Protein AF-A0A354Q779-F1 (afdb_monomer_lite)

Secondary structure (DSSP, 8-state):
-HHHHTTEEEEEEEEEEEEEEEE--HHHHHHHSS--TT-SS--HHHHHTTTS-HHHHHHHHHHIIIIITT-EEEEEEEEEEEEEEE-

pLDDT: mean 85.18, std 9.71, range [54.06, 93.94]

Foldseek 3Di:
DVCVVVQKDFPDKDKDKDWDFDFDALVNLVQQADADPPDPDGGNNRVCVVPDDPVVSVVVSVCCNVPRHRDTDGDMDMDMDTDIDGD

Sequence (87 aa):
DELKGANWNIIRWQVKEYCIPTMIRTEQIEQWFPSHQNSPHSSYGQRLSAYFSPEQLNNLRETFRNEVAGTVVEWHSVSLFMQLNQK

Structure (mmCIF, N/CA/C/O backbone):
data_AF-A0A354Q779-F1
#
_entry.id   AF-A0A354Q779-F1
#
loop_
_atom_site.group_PDB
_atom_site.id
_atom_site.type_symbol
_atom_site.label_atom_id
_atom_site.label_alt_id
_atom_site.label_comp_id
_atom_site.label_asym_id
_atom_site.label_entity_id
_atom_site.label_seq_id
_atom_site.pdbx_PDB_ins_code
_atom_site.Cartn_x
_atom_site.Cartn_y
_atom_site.Cartn_z
_atom_site.occupancy
_atom_site.B_iso_or_equiv
_atom_site.auth_seq_id
_atom_site.auth_comp_id
_atom_site.auth_asym_id
_atom_site.auth_atom_id
_atom_site.pdbx_PDB_model_num
ATOM 1 N N . ASP A 1 1 ? 14.153 15.031 -18.713 1.00 54.06 1 ASP A N 1
ATOM 2 C CA . ASP A 1 1 ? 15.381 15.576 -19.336 1.00 54.06 1 ASP A CA 1
ATOM 3 C C . ASP A 1 1 ? 16.696 15.091 -18.731 1.00 54.06 1 ASP A C 1
ATOM 5 O O . ASP A 1 1 ? 17.688 15.057 -19.448 1.00 54.06 1 ASP A O 1
ATOM 9 N N . GLU A 1 2 ? 16.719 14.610 -17.484 1.00 64.75 2 GLU A N 1
ATOM 10 C CA . GLU A 1 2 ? 17.956 14.155 -16.818 1.00 64.75 2 GLU A CA 1
ATOM 11 C C . GLU A 1 2 ? 18.681 12.997 -17.532 1.00 64.75 2 GLU A C 1
ATOM 13 O O . GLU A 1 2 ? 19.885 13.073 -17.753 1.00 64.75 2 GLU A O 1
ATOM 18 N N . LEU A 1 3 ? 17.963 11.961 -17.991 1.00 62.50 3 LEU A N 1
ATOM 19 C CA . LEU A 1 3 ? 18.574 10.827 -18.712 1.00 62.50 3 LEU A CA 1
ATOM 20 C C . LEU A 1 3 ? 19.232 11.245 -20.038 1.00 62.50 3 LEU A C 1
ATOM 22 O O . LEU A 1 3 ? 20.300 10.746 -20.387 1.00 62.50 3 LEU A O 1
ATOM 26 N N . LYS A 1 4 ? 18.617 12.193 -20.759 1.00 58.88 4 LYS A N 1
ATOM 27 C CA . LYS A 1 4 ? 19.173 12.745 -22.004 1.00 58.88 4 LYS A CA 1
ATOM 28 C C . LYS A 1 4 ? 20.397 13.622 -21.729 1.00 58.88 4 LYS A C 1
ATOM 30 O O . LYS A 1 4 ? 21.333 13.594 -22.521 1.00 58.88 4 LYS A O 1
ATOM 35 N N . GLY A 1 5 ? 20.397 14.357 -20.615 1.00 63.03 5 GLY A N 1
ATOM 36 C CA . GLY A 1 5 ? 21.553 15.128 -20.147 1.00 63.03 5 GLY A CA 1
ATOM 37 C C . GLY A 1 5 ? 22.737 14.257 -19.711 1.00 63.03 5 GLY A C 1
ATOM 38 O O . GLY A 1 5 ? 23.877 14.697 -19.800 1.00 63.03 5 GLY A O 1
ATOM 39 N N . ALA A 1 6 ? 22.489 13.007 -19.312 1.00 74.75 6 ALA A N 1
ATOM 40 C CA . ALA A 1 6 ? 23.503 12.053 -18.857 1.00 74.75 6 ALA A CA 1
ATOM 41 C C . ALA A 1 6 ? 24.020 11.094 -19.957 1.00 74.75 6 ALA A C 1
ATOM 43 O O . ALA A 1 6 ? 24.556 10.035 -19.641 1.00 74.75 6 ALA A O 1
ATOM 44 N N . ASN A 1 7 ? 23.859 11.440 -21.243 1.00 78.75 7 ASN A N 1
ATOM 45 C CA . ASN A 1 7 ? 24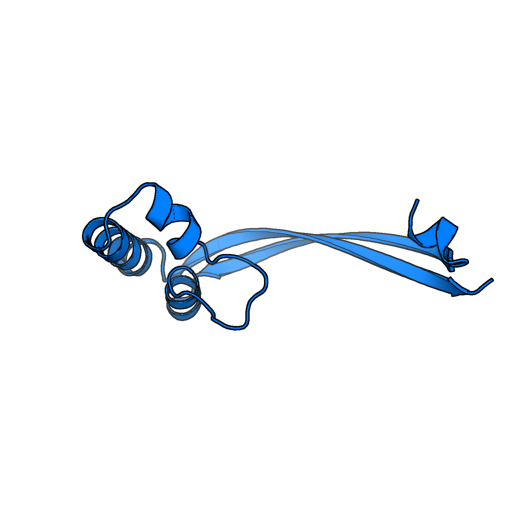.275 10.626 -22.401 1.00 78.75 7 ASN A CA 1
ATOM 46 C C . ASN A 1 7 ? 23.631 9.230 -22.512 1.00 78.75 7 ASN A C 1
ATOM 48 O O . ASN A 1 7 ? 24.118 8.378 -23.256 1.00 78.75 7 ASN A O 1
ATOM 52 N N . TRP A 1 8 ? 22.496 8.996 -21.851 1.00 80.50 8 TRP A N 1
ATOM 53 C CA . TRP A 1 8 ? 21.737 7.763 -22.035 1.00 80.50 8 TRP A CA 1
ATOM 54 C C . TRP A 1 8 ? 20.743 7.905 -23.189 1.00 80.50 8 TRP A C 1
ATOM 56 O O . TRP A 1 8 ? 19.984 8.876 -23.269 1.00 80.50 8 TRP A O 1
ATOM 66 N N . ASN A 1 9 ? 20.715 6.922 -24.087 1.00 82.75 9 ASN A N 1
ATOM 67 C CA . ASN A 1 9 ? 19.646 6.771 -25.063 1.00 82.75 9 ASN A CA 1
ATOM 68 C C . ASN A 1 9 ? 18.600 5.784 -24.538 1.00 82.75 9 ASN A C 1
ATOM 70 O O . ASN A 1 9 ? 18.940 4.700 -24.062 1.00 82.75 9 ASN A O 1
ATOM 74 N N . ILE A 1 10 ? 17.322 6.136 -24.660 1.00 85.19 10 ILE A N 1
ATOM 75 C CA . ILE A 1 10 ? 16.221 5.232 -24.32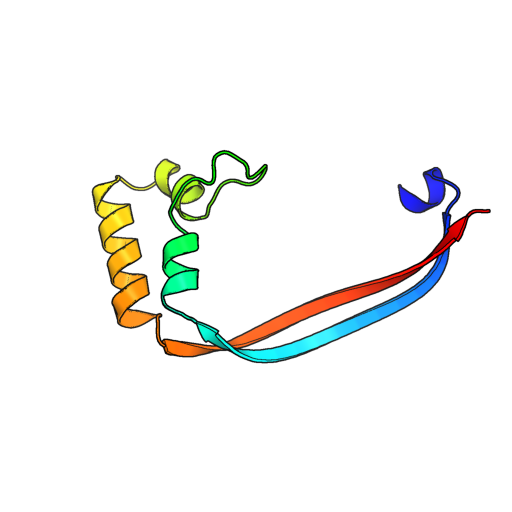3 1.00 85.19 10 ILE A CA 1
ATOM 76 C C . ILE A 1 10 ? 15.973 4.354 -25.549 1.00 85.19 10 ILE A C 1
ATOM 78 O O . ILE A 1 10 ? 15.437 4.826 -26.547 1.00 85.19 10 ILE A O 1
ATOM 82 N N . ILE A 1 11 ? 16.367 3.083 -25.476 1.00 88.19 11 ILE A N 1
ATOM 83 C CA . ILE A 1 11 ? 16.157 2.111 -26.559 1.00 88.19 11 ILE A CA 1
ATOM 84 C C . ILE A 1 11 ? 14.674 1.755 -26.654 1.00 88.19 11 ILE A C 1
ATOM 86 O O . ILE A 1 11 ? 14.096 1.721 -27.736 1.00 88.19 11 ILE A O 1
ATOM 90 N N . ARG A 1 12 ? 14.057 1.474 -25.505 1.00 88.19 12 ARG A N 1
ATOM 91 C CA . ARG A 1 12 ? 12.623 1.214 -25.379 1.00 88.19 12 ARG A CA 1
ATOM 92 C C . ARG A 1 12 ? 12.175 1.476 -23.955 1.00 88.19 12 ARG A C 1
ATOM 94 O O . ARG A 1 12 ? 12.968 1.395 -23.016 1.00 88.19 12 ARG A O 1
ATOM 101 N N . TRP A 1 13 ? 10.890 1.726 -23.797 1.00 90.50 13 TRP A N 1
ATOM 102 C CA . TRP A 1 13 ? 10.245 1.749 -22.499 1.00 90.50 13 TRP A CA 1
ATOM 103 C C . TRP A 1 13 ? 8.904 1.033 -22.590 1.00 90.50 13 TRP A C 1
ATOM 105 O O . TRP A 1 13 ? 8.314 0.924 -23.666 1.00 90.50 13 TRP A O 1
ATOM 115 N N . GLN A 1 14 ? 8.451 0.520 -21.458 1.00 93.94 14 GLN A N 1
ATOM 116 C CA . GLN A 1 14 ? 7.167 -0.138 -21.323 1.00 93.94 14 GLN A CA 1
ATOM 117 C C . GLN A 1 14 ? 6.575 0.228 -19.969 1.00 93.94 14 GLN A C 1
ATOM 119 O O . GLN A 1 14 ? 7.229 0.075 -18.938 1.00 93.94 14 GLN A O 1
ATOM 124 N N . VAL A 1 15 ? 5.327 0.682 -19.978 1.00 93.06 15 VAL A N 1
ATOM 125 C CA . VAL A 1 15 ? 4.525 0.795 -18.761 1.00 93.06 15 VAL A CA 1
ATOM 126 C C . VAL A 1 15 ? 3.739 -0.493 -18.593 1.00 93.06 15 VAL A C 1
ATOM 128 O O . VAL A 1 15 ? 3.176 -1.019 -19.556 1.00 93.06 15 VAL A O 1
ATOM 131 N N . LYS A 1 16 ? 3.730 -1.016 -17.372 1.00 93.44 16 LYS A N 1
ATOM 132 C CA . LYS A 1 16 ? 2.903 -2.154 -17.002 1.00 93.44 16 LYS A CA 1
ATOM 133 C C . LYS A 1 16 ? 2.121 -1.827 -15.746 1.00 93.44 16 LYS A C 1
ATOM 135 O O . LYS A 1 16 ? 2.689 -1.393 -14.744 1.00 93.44 16 LYS A O 1
ATOM 140 N N . GLU A 1 17 ? 0.825 -2.058 -15.832 1.00 93.12 17 GLU A N 1
ATOM 141 C CA . GLU A 1 17 ? -0.105 -1.913 -14.726 1.00 93.12 17 GLU A CA 1
ATOM 142 C C . GLU A 1 17 ? -0.341 -3.279 -14.088 1.00 93.12 17 GLU A C 1
ATOM 144 O O . GLU A 1 17 ? -0.387 -4.311 -14.767 1.00 93.12 17 GLU A O 1
ATOM 149 N N . TYR A 1 18 ? -0.466 -3.281 -12.770 1.00 90.00 18 TYR A N 1
ATOM 150 C CA . TYR A 1 18 ? -0.744 -4.458 -11.971 1.00 90.00 18 TYR A CA 1
ATOM 151 C C . TYR A 1 18 ? -1.959 -4.159 -11.108 1.00 90.00 18 TYR A C 1
ATOM 153 O O . TYR A 1 18 ? -1.992 -3.141 -10.422 1.00 90.00 18 TYR A O 1
ATOM 161 N N . CYS A 1 19 ? -2.931 -5.064 -11.135 1.00 90.62 19 CYS A N 1
ATOM 162 C CA . CYS A 1 19 ? -4.008 -5.125 -10.160 1.00 90.62 19 CYS A CA 1
ATOM 163 C C . CYS A 1 19 ? -3.884 -6.473 -9.458 1.00 90.62 19 CYS A C 1
ATOM 165 O O . CYS A 1 19 ? -4.081 -7.520 -10.081 1.00 90.62 19 CYS A O 1
ATOM 167 N N . ILE A 1 20 ? -3.444 -6.455 -8.202 1.00 91.06 20 ILE A N 1
ATOM 168 C CA . ILE A 1 20 ? -3.186 -7.672 -7.433 1.00 91.06 20 ILE A CA 1
ATOM 169 C C . ILE A 1 20 ? -3.955 -7.565 -6.118 1.00 91.06 20 ILE A C 1
ATOM 171 O O . ILE A 1 20 ? -3.617 -6.712 -5.294 1.00 91.06 20 ILE A O 1
ATOM 175 N N . PRO A 1 21 ? -4.953 -8.433 -5.879 1.00 92.44 21 PRO A N 1
ATOM 176 C CA . PRO A 1 21 ? -5.582 -8.542 -4.571 1.00 92.44 21 PRO A CA 1
ATOM 177 C C . PRO A 1 21 ? -4.512 -8.821 -3.515 1.00 92.44 21 PRO A C 1
ATOM 179 O O . PRO A 1 21 ? -3.841 -9.855 -3.546 1.00 92.44 21 PRO A O 1
ATOM 182 N N . THR A 1 22 ? -4.312 -7.867 -2.613 1.00 90.06 22 THR A N 1
ATOM 183 C CA . THR A 1 22 ? -3.235 -7.904 -1.625 1.00 90.06 22 THR A CA 1
ATOM 184 C C . THR A 1 22 ? -3.837 -7.773 -0.241 1.00 90.06 22 THR A C 1
ATOM 186 O O . THR A 1 22 ? -4.563 -6.829 0.052 1.00 90.06 22 THR A O 1
ATOM 189 N N . MET A 1 23 ? -3.534 -8.739 0.620 1.00 93.50 23 MET A N 1
ATOM 190 C CA . MET A 1 23 ? -3.906 -8.678 2.027 1.00 93.50 23 MET A CA 1
ATOM 191 C C . MET A 1 23 ? -2.972 -7.720 2.760 1.00 93.50 23 MET A C 1
ATOM 193 O O . MET A 1 23 ? -1.752 -7.910 2.729 1.00 93.50 23 MET A O 1
ATOM 197 N N . ILE A 1 24 ? -3.542 -6.733 3.448 1.00 90.75 24 ILE A N 1
ATOM 198 C CA . ILE A 1 24 ? -2.784 -5.839 4.321 1.00 90.75 24 ILE A CA 1
ATOM 199 C C . ILE A 1 24 ? -2.393 -6.631 5.563 1.00 90.75 24 ILE A C 1
ATOM 201 O O . ILE A 1 24 ? -3.244 -7.029 6.361 1.00 90.75 24 ILE A O 1
ATOM 205 N N . ARG A 1 25 ? -1.097 -6.893 5.719 1.00 91.12 25 ARG A N 1
ATOM 206 C CA . ARG A 1 25 ? -0.600 -7.634 6.877 1.00 91.12 25 ARG A CA 1
ATOM 207 C C . ARG A 1 25 ? -0.392 -6.707 8.062 1.00 91.12 25 ARG A C 1
ATOM 20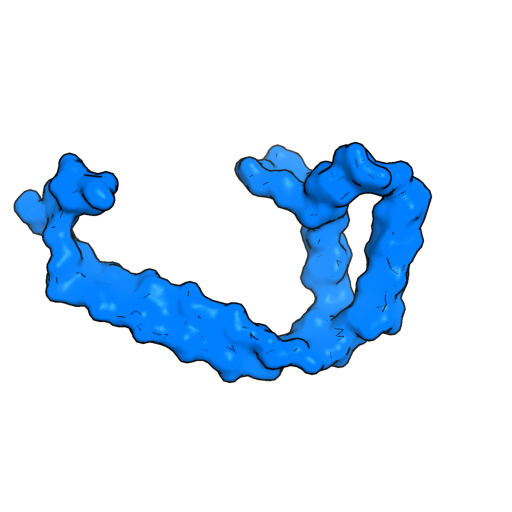9 O O . ARG A 1 25 ? 0.012 -5.556 7.893 1.00 91.12 25 ARG A O 1
ATOM 216 N N . THR A 1 26 ? -0.578 -7.238 9.263 1.00 90.94 26 THR A N 1
ATOM 217 C CA . THR A 1 26 ? -0.319 -6.507 10.505 1.00 90.94 26 THR A CA 1
ATOM 218 C C . THR A 1 26 ? 1.093 -5.928 10.527 1.00 90.94 26 THR A C 1
ATOM 220 O O . THR A 1 26 ? 1.266 -4.764 10.869 1.00 90.94 26 THR A O 1
ATOM 223 N N . GLU A 1 27 ? 2.102 -6.676 10.071 1.00 89.25 27 GLU A N 1
ATOM 224 C CA . GLU A 1 27 ? 3.492 -6.206 10.058 1.00 89.25 27 GLU A CA 1
ATOM 225 C C . GLU A 1 27 ? 3.693 -4.974 9.165 1.00 89.25 27 GLU A C 1
ATOM 227 O O . GLU A 1 27 ? 4.556 -4.149 9.453 1.00 89.25 27 GLU A O 1
ATOM 232 N N . GLN A 1 28 ? 2.898 -4.822 8.100 1.00 87.62 28 GLN A N 1
ATOM 233 C CA . GLN A 1 28 ? 2.964 -3.642 7.234 1.00 87.62 28 GLN A CA 1
ATOM 234 C C . GLN A 1 28 ? 2.400 -2.412 7.944 1.00 87.62 28 GLN A C 1
ATOM 236 O O . GLN A 1 28 ? 3.003 -1.345 7.878 1.00 87.62 28 GLN A O 1
ATOM 241 N N . ILE A 1 29 ? 1.289 -2.569 8.668 1.00 88.12 29 ILE A N 1
ATOM 242 C CA . ILE A 1 29 ? 0.694 -1.494 9.473 1.00 88.12 29 ILE A CA 1
ATOM 243 C C . ILE A 1 29 ? 1.681 -1.034 10.545 1.00 88.12 29 ILE A C 1
ATOM 245 O O . ILE A 1 29 ? 1.897 0.163 10.725 1.00 88.12 29 ILE A O 1
ATOM 249 N N . GLU A 1 30 ? 2.346 -1.982 11.204 1.00 87.62 30 GLU A N 1
ATOM 250 C CA . GLU A 1 30 ? 3.352 -1.695 12.226 1.00 87.62 30 GLU A CA 1
ATOM 251 C C . GLU A 1 30 ? 4.565 -0.927 11.679 1.00 87.62 30 GLU A C 1
ATOM 253 O O . GLU A 1 30 ? 5.198 -0.174 12.416 1.00 87.62 30 GLU A O 1
ATOM 258 N N . GLN A 1 31 ? 4.866 -1.051 10.383 1.00 86.81 31 GLN A N 1
ATOM 259 C CA . GLN A 1 31 ? 5.931 -0.293 9.717 1.00 86.81 31 GLN A CA 1
ATOM 260 C C . GLN A 1 31 ? 5.522 1.136 9.330 1.00 86.81 31 GLN A C 1
ATOM 262 O O . GLN A 1 31 ? 6.391 1.970 9.084 1.00 86.81 31 GLN A O 1
ATOM 267 N N . TRP A 1 32 ? 4.229 1.470 9.285 1.00 88.00 32 TRP A N 1
ATOM 268 C CA . TRP A 1 32 ? 3.783 2.802 8.852 1.00 88.00 32 TRP A CA 1
ATOM 269 C C . TRP A 1 32 ? 4.075 3.902 9.877 1.00 88.00 32 TRP A C 1
ATOM 271 O O . TRP A 1 32 ? 4.287 5.057 9.504 1.00 88.00 32 TRP A O 1
ATOM 281 N N . PHE A 1 33 ? 4.097 3.564 11.164 1.00 84.12 33 PHE A N 1
ATOM 282 C CA . PHE A 1 33 ? 4.186 4.526 12.261 1.00 84.12 33 PHE A CA 1
ATOM 283 C C . PHE A 1 33 ? 5.607 4.877 12.732 1.00 84.12 33 PHE A C 1
ATOM 285 O O . PHE A 1 33 ? 5.884 6.068 12.904 1.00 84.12 33 PHE A O 1
ATOM 292 N N . PRO A 1 34 ? 6.522 3.917 12.966 1.00 81.88 34 PRO A N 1
ATOM 293 C CA . PRO A 1 34 ? 7.826 4.221 13.537 1.00 81.88 34 PRO A CA 1
ATOM 294 C C . PRO A 1 34 ? 8.691 5.056 12.591 1.00 81.88 34 PRO A C 1
ATOM 296 O O . PRO A 1 34 ? 8.623 4.952 11.369 1.00 81.88 34 PRO A O 1
ATOM 299 N N . SER A 1 35 ? 9.532 5.899 13.184 1.00 68.88 35 SER A N 1
ATOM 300 C CA . SER A 1 35 ? 10.556 6.649 12.466 1.00 68.88 35 SER A CA 1
ATOM 301 C C . SER A 1 35 ? 11.730 5.729 12.151 1.00 68.88 35 SER A C 1
ATOM 303 O O . SER A 1 35 ? 12.473 5.338 13.053 1.00 68.88 35 SER A O 1
ATOM 305 N N . HIS A 1 36 ? 11.951 5.415 10.879 1.00 69.44 36 HIS A N 1
ATOM 306 C CA . HIS A 1 36 ? 13.165 4.719 10.471 1.00 69.44 36 HIS A CA 1
ATOM 307 C C . HIS A 1 36 ? 14.318 5.726 10.411 1.00 69.44 36 HIS A C 1
ATOM 309 O O . HIS A 1 36 ? 14.391 6.524 9.484 1.00 69.44 36 HIS A O 1
ATOM 315 N N . GLN A 1 37 ? 15.227 5.682 11.393 1.00 58.97 37 GLN A N 1
ATOM 316 C CA . GLN A 1 37 ? 16.381 6.598 11.493 1.00 58.97 37 GLN A CA 1
ATOM 317 C C . GLN A 1 37 ? 17.279 6.613 10.240 1.00 58.97 37 GLN A C 1
ATOM 319 O O . GLN A 1 37 ? 17.983 7.587 10.009 1.00 58.97 37 GLN A O 1
ATOM 324 N N . ASN A 1 38 ? 17.215 5.564 9.413 1.00 62.69 38 ASN A N 1
ATOM 325 C CA . ASN A 1 38 ? 18.014 5.410 8.195 1.00 62.69 38 ASN A CA 1
ATOM 326 C C . ASN A 1 38 ? 17.215 5.635 6.899 1.00 62.69 38 ASN A C 1
ATOM 328 O O . ASN A 1 38 ? 17.737 5.391 5.813 1.00 62.69 38 ASN A O 1
ATOM 332 N N . SER A 1 39 ? 15.947 6.047 6.987 1.00 66.56 39 SER A N 1
ATOM 333 C CA . SER A 1 39 ? 15.135 6.337 5.806 1.00 66.56 39 SER A CA 1
ATOM 334 C C . SER A 1 39 ? 15.268 7.814 5.428 1.00 66.56 39 SER A C 1
ATOM 336 O O . SER A 1 39 ? 15.019 8.673 6.273 1.00 66.56 39 SER A O 1
ATOM 338 N N . PRO A 1 40 ? 15.579 8.144 4.161 1.00 65.56 40 PRO A N 1
ATOM 339 C CA . PRO A 1 40 ? 15.513 9.524 3.678 1.00 65.56 40 PRO A CA 1
ATOM 340 C C . PRO A 1 40 ? 14.068 10.053 3.607 1.00 65.56 40 PRO A C 1
ATOM 342 O O . PRO A 1 40 ? 13.851 11.245 3.396 1.00 65.56 40 PRO A O 1
ATOM 345 N N . HIS A 1 41 ? 13.071 9.179 3.775 1.00 73.75 41 HIS A N 1
ATOM 346 C CA . HIS A 1 41 ? 11.655 9.518 3.741 1.00 73.75 41 HIS A CA 1
ATOM 347 C C . HIS A 1 41 ? 11.032 9.413 5.132 1.00 73.75 41 HIS A C 1
ATOM 349 O O . HIS A 1 41 ? 11.236 8.415 5.830 1.00 73.75 41 HIS A O 1
ATOM 355 N N . SER A 1 42 ? 10.235 10.420 5.500 1.00 75.56 42 SER A N 1
ATOM 356 C CA . SER A 1 42 ? 9.432 10.398 6.720 1.00 75.56 42 SER A CA 1
ATOM 357 C C . SER A 1 42 ? 8.382 9.292 6.653 1.00 75.56 42 SER A C 1
ATOM 359 O O . SER A 1 42 ? 7.687 9.135 5.642 1.00 75.56 42 SER A O 1
ATOM 361 N N . SER A 1 43 ? 8.263 8.522 7.736 1.00 82.00 43 SER A N 1
ATOM 362 C CA . SER A 1 43 ? 7.212 7.514 7.858 1.00 82.00 43 SER A CA 1
ATOM 363 C C . SER A 1 43 ? 5.833 8.173 7.901 1.00 82.00 43 SER A C 1
ATOM 365 O O . SER A 1 43 ? 5.689 9.370 8.174 1.00 82.00 43 SER A O 1
ATOM 367 N N . TYR A 1 44 ? 4.792 7.391 7.634 1.00 84.00 44 TYR A N 1
ATOM 368 C CA . TYR A 1 44 ? 3.420 7.886 7.683 1.00 84.00 44 TYR A CA 1
ATOM 369 C C . TYR A 1 44 ? 3.079 8.445 9.074 1.00 84.00 44 TYR A C 1
ATOM 371 O O . TYR A 1 44 ? 2.585 9.569 9.174 1.00 84.00 44 TYR A O 1
ATOM 379 N N . GLY A 1 45 ? 3.463 7.744 10.146 1.00 85.00 45 GLY A N 1
ATOM 380 C CA . GLY A 1 45 ? 3.301 8.224 11.522 1.00 85.00 45 GLY A CA 1
ATOM 381 C C . GLY A 1 45 ? 4.045 9.530 11.808 1.00 85.00 45 GLY A C 1
ATOM 382 O O . GLY A 1 45 ? 3.485 10.414 12.451 1.00 85.00 45 GLY A O 1
ATOM 383 N N . GLN A 1 46 ? 5.258 9.710 11.272 1.00 85.06 46 GLN A N 1
ATOM 384 C CA . GLN A 1 46 ? 5.999 10.974 11.409 1.00 85.06 46 GLN A CA 1
ATOM 385 C C . GLN A 1 46 ? 5.340 12.142 10.678 1.00 85.06 46 GLN A C 1
ATOM 387 O O . GLN A 1 46 ? 5.400 13.283 11.131 1.00 85.06 46 GLN A O 1
ATOM 392 N N . ARG A 1 47 ? 4.714 11.891 9.527 1.00 87.81 47 ARG A N 1
ATOM 393 C CA . ARG A 1 47 ? 3.967 12.943 8.822 1.00 87.81 47 ARG A CA 1
ATOM 394 C C . ARG A 1 47 ? 2.715 13.324 9.606 1.00 87.81 47 ARG A C 1
ATOM 396 O O . ARG A 1 47 ? 2.376 14.502 9.679 1.00 87.81 47 ARG A O 1
ATOM 403 N N . LEU A 1 48 ? 2.067 12.346 10.235 1.00 87.69 48 LEU A N 1
ATOM 404 C CA . LEU A 1 48 ? 0.893 12.575 11.068 1.00 87.69 48 LEU A CA 1
ATOM 405 C C . LEU A 1 48 ? 1.220 13.229 12.419 1.00 87.69 48 LEU A C 1
ATOM 407 O O . LEU A 1 48 ? 0.380 13.956 12.940 1.00 87.69 48 LEU A O 1
ATOM 411 N N . SER A 1 49 ? 2.429 13.074 12.967 1.00 86.50 49 SER A N 1
ATOM 412 C CA . SER A 1 49 ? 2.804 13.731 14.233 1.00 86.50 49 SER A CA 1
ATOM 413 C C . SER A 1 49 ? 2.839 15.259 14.168 1.00 86.50 49 SER A C 1
ATOM 415 O O . SER A 1 49 ? 2.870 15.907 15.207 1.00 86.50 49 SER A O 1
ATOM 417 N N . ALA A 1 50 ? 2.807 15.850 12.969 1.00 88.31 50 ALA A N 1
ATOM 418 C CA . ALA A 1 50 ? 2.608 17.291 12.805 1.00 88.31 50 ALA A CA 1
ATOM 419 C C . ALA A 1 50 ? 1.170 17.747 13.136 1.00 88.31 50 ALA A C 1
ATOM 421 O O . ALA A 1 50 ? 0.946 18.933 13.363 1.00 88.31 50 ALA A O 1
ATOM 422 N N . TYR A 1 51 ? 0.207 16.821 13.156 1.00 90.75 51 TYR A N 1
ATOM 423 C CA . TYR A 1 51 ? -1.227 17.106 13.288 1.00 90.75 51 TYR A CA 1
ATOM 424 C C . TYR A 1 51 ? -1.889 16.387 14.468 1.00 90.75 51 TYR A C 1
ATOM 426 O O . TYR A 1 51 ? -2.933 16.830 14.940 1.00 90.75 51 TYR A O 1
ATOM 434 N N . PHE A 1 52 ? -1.297 15.292 14.944 1.00 88.94 52 PHE A N 1
ATOM 435 C CA . PHE A 1 52 ? -1.862 14.429 15.978 1.00 88.94 52 PHE A CA 1
ATOM 436 C C . PHE A 1 52 ? -0.929 14.315 17.180 1.00 88.94 52 PHE A C 1
ATOM 438 O O . PHE A 1 52 ? 0.295 14.261 17.037 1.00 88.94 52 PHE A O 1
ATOM 445 N N . SER A 1 53 ? -1.516 14.223 18.375 1.00 90.44 53 SER A N 1
ATOM 446 C CA . SER A 1 53 ? -0.758 13.906 19.585 1.00 90.44 53 SER A CA 1
ATOM 447 C C . SER A 1 53 ? -0.248 12.454 19.552 1.00 90.44 53 SER A C 1
ATOM 449 O O . SER A 1 53 ? -0.820 11.608 18.857 1.00 90.44 53 SER A O 1
ATOM 451 N N . PRO A 1 54 ? 0.795 12.110 20.330 1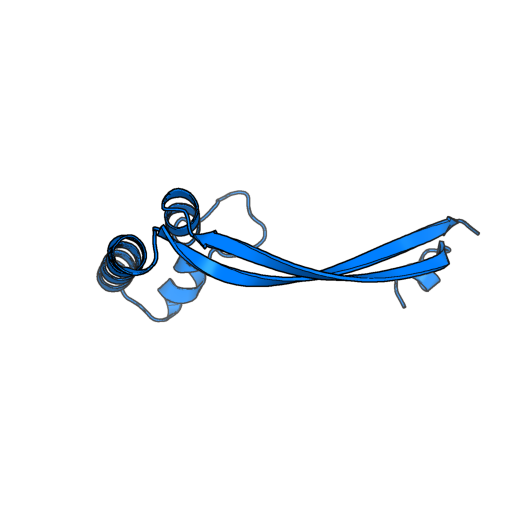.00 88.31 54 PRO A N 1
ATOM 452 C CA . PRO A 1 54 ? 1.284 10.731 20.419 1.00 88.31 54 PRO A CA 1
ATOM 453 C C . PRO A 1 54 ? 0.199 9.713 20.809 1.00 88.31 54 PRO A C 1
ATOM 455 O O . PRO A 1 54 ? 0.189 8.595 20.304 1.00 88.31 54 PRO A O 1
ATOM 458 N N . GLU A 1 55 ? -0.742 10.105 21.671 1.00 91.56 55 GLU A N 1
ATOM 459 C CA . GLU A 1 55 ? -1.877 9.266 22.070 1.00 91.56 55 GLU A CA 1
ATOM 460 C C . GLU A 1 55 ? -2.841 9.022 20.901 1.00 91.56 55 GLU A C 1
ATOM 462 O O . GLU A 1 55 ? -3.228 7.884 20.640 1.00 91.56 55 GLU A O 1
ATOM 467 N N . GLN A 1 56 ? -3.166 10.067 20.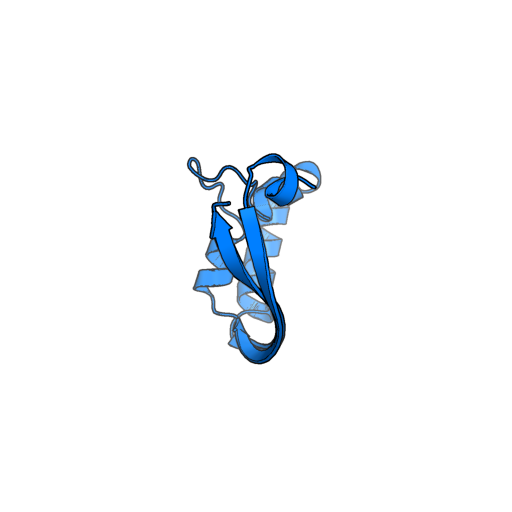134 1.00 91.31 56 GLN A N 1
ATOM 468 C CA . GLN A 1 56 ? -4.006 9.942 18.941 1.00 91.31 56 GLN A CA 1
ATOM 469 C C . GLN A 1 56 ? -3.351 9.066 17.870 1.00 91.31 56 GLN A C 1
ATOM 471 O O . GLN A 1 56 ? -4.038 8.267 17.239 1.00 91.31 56 GLN A O 1
ATOM 476 N N . LEU A 1 57 ? -2.032 9.167 17.688 1.00 90.25 57 LEU A N 1
ATOM 477 C CA . LEU A 1 57 ? -1.289 8.302 16.768 1.00 90.25 57 LEU A CA 1
ATOM 478 C C . LEU A 1 57 ? -1.311 6.835 17.203 1.00 90.25 57 LEU A C 1
ATOM 480 O O . LEU A 1 57 ? -1.459 5.959 16.354 1.00 90.25 57 LEU A O 1
ATOM 484 N N . ASN A 1 58 ? -1.195 6.563 18.505 1.00 90.19 58 ASN A N 1
ATOM 485 C CA . ASN A 1 58 ? -1.319 5.204 19.031 1.00 90.19 58 ASN A CA 1
ATOM 486 C C . ASN A 1 58 ? -2.735 4.653 18.832 1.00 90.19 58 ASN A C 1
ATOM 488 O O . ASN A 1 58 ? -2.879 3.534 18.350 1.00 90.19 58 ASN A O 1
ATOM 492 N N . ASN A 1 59 ? -3.773 5.447 19.104 1.00 92.50 59 ASN A N 1
ATOM 493 C CA . ASN A 1 59 ? -5.157 5.038 18.849 1.00 92.50 59 ASN A CA 1
ATOM 494 C C . ASN A 1 59 ? -5.405 4.771 17.358 1.00 92.50 59 ASN A C 1
ATOM 496 O O . ASN A 1 59 ? -6.066 3.797 17.000 1.00 92.50 59 ASN A O 1
ATOM 500 N N . LEU A 1 60 ? -4.834 5.600 16.478 1.00 91.19 60 LEU A N 1
ATOM 501 C CA . LEU A 1 60 ? -4.897 5.399 15.033 1.00 91.19 60 LEU A CA 1
ATOM 502 C C . LEU A 1 60 ? -4.226 4.077 14.640 1.00 91.19 60 LEU A C 1
ATOM 504 O O . LEU A 1 60 ? -4.819 3.279 13.920 1.00 91.19 60 LEU A O 1
ATOM 508 N N . ARG A 1 61 ? -3.016 3.818 15.147 1.00 90.69 61 ARG A N 1
ATOM 509 C CA . ARG A 1 61 ? -2.279 2.569 14.915 1.00 90.69 61 ARG A CA 1
ATOM 510 C C . ARG A 1 61 ? -3.078 1.343 15.348 1.00 90.69 61 ARG A C 1
ATOM 512 O O . ARG A 1 61 ? -3.186 0.401 14.568 1.00 90.69 61 ARG A O 1
ATOM 519 N N . GLU A 1 62 ? -3.675 1.375 16.536 1.00 92.69 62 GLU A N 1
ATOM 520 C CA . GLU A 1 62 ? -4.542 0.297 17.025 1.00 92.69 62 GLU A CA 1
ATOM 521 C C . GLU A 1 62 ? -5.792 0.126 16.152 1.00 92.69 62 GLU A C 1
ATOM 523 O O . GLU A 1 62 ? -6.171 -0.997 15.829 1.00 92.69 62 GLU A O 1
ATOM 528 N N . THR A 1 63 ? -6.395 1.224 15.687 1.00 92.56 63 THR A N 1
ATOM 529 C CA . THR A 1 63 ? -7.550 1.179 14.772 1.00 92.56 63 THR A CA 1
ATOM 530 C C . THR A 1 63 ? -7.177 0.495 13.457 1.00 92.56 63 THR A C 1
ATOM 532 O O . THR A 1 63 ? -7.839 -0.452 13.041 1.00 92.56 63 THR A O 1
ATOM 535 N N . PHE A 1 64 ? -6.063 0.895 12.833 1.00 91.25 64 PHE A N 1
ATOM 536 C CA . PHE A 1 64 ? -5.564 0.233 11.626 1.00 91.25 64 PHE A CA 1
ATOM 537 C C . PHE A 1 64 ? -5.279 -1.250 11.879 1.00 91.25 64 PHE A C 1
ATOM 539 O O . PHE A 1 64 ? -5.663 -2.106 11.082 1.00 91.25 64 PHE A O 1
ATOM 546 N N . ARG A 1 65 ? -4.643 -1.578 13.003 1.00 91.75 65 ARG A N 1
ATOM 547 C CA . ARG A 1 65 ? -4.336 -2.963 13.360 1.00 91.75 65 ARG A CA 1
ATOM 548 C C . ARG A 1 65 ? -5.590 -3.822 13.542 1.00 91.75 65 ARG A C 1
ATOM 550 O O . ARG A 1 65 ? -5.565 -4.979 13.141 1.00 91.75 65 ARG A O 1
ATOM 557 N N . ASN A 1 66 ? -6.653 -3.282 14.128 1.00 92.19 66 ASN A N 1
ATOM 558 C CA . ASN A 1 66 ? -7.868 -4.043 14.418 1.00 92.19 66 ASN A CA 1
ATOM 559 C C . ASN A 1 66 ? -8.823 -4.126 13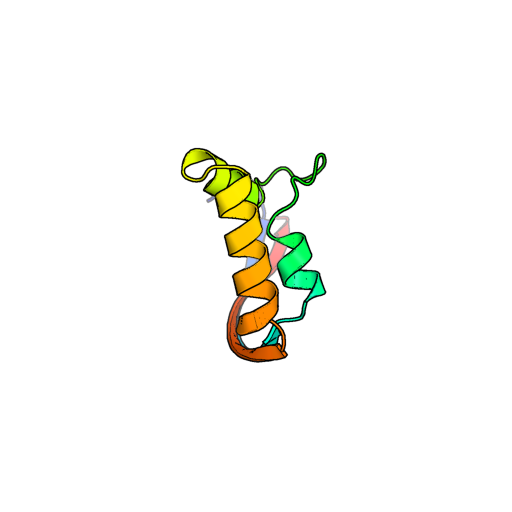.224 1.00 92.19 66 ASN A C 1
ATOM 561 O O . ASN A 1 66 ? -9.467 -5.155 13.038 1.00 92.19 66 ASN A O 1
ATOM 565 N N . GLU A 1 67 ? -8.918 -3.065 12.422 1.00 91.50 67 GLU A N 1
ATOM 566 C CA . GLU A 1 67 ? -9.935 -2.961 11.367 1.00 91.50 67 GLU A CA 1
ATOM 567 C C . GLU A 1 67 ? -9.376 -3.174 9.957 1.00 91.50 67 GLU A C 1
ATOM 569 O O . GLU A 1 67 ? -10.088 -3.645 9.073 1.00 91.50 67 GLU A O 1
ATOM 574 N N . VAL A 1 68 ? -8.105 -2.838 9.722 1.00 89.06 68 VAL A N 1
ATOM 575 C CA . VAL A 1 68 ? -7.503 -2.867 8.379 1.00 89.06 68 VAL A CA 1
ATOM 576 C C . VAL A 1 68 ? -6.628 -4.102 8.179 1.00 89.06 68 VAL A C 1
ATOM 578 O O . VAL A 1 68 ? -6.563 -4.631 7.065 1.00 89.06 68 VAL A O 1
ATOM 581 N N . ALA A 1 69 ? -5.990 -4.611 9.235 1.00 91.44 69 ALA A N 1
ATOM 582 C CA . ALA A 1 69 ? -5.209 -5.840 9.142 1.00 91.44 69 ALA A CA 1
ATOM 583 C C . ALA A 1 69 ? -6.086 -7.024 8.706 1.00 91.44 69 ALA A C 1
ATOM 585 O O . ALA A 1 69 ? -7.192 -7.223 9.201 1.00 91.44 69 ALA A O 1
ATOM 586 N N . GLY A 1 70 ? -5.584 -7.824 7.768 1.00 90.38 70 GLY A N 1
ATOM 587 C CA . GLY A 1 70 ? -6.312 -8.964 7.208 1.00 90.38 70 GLY A CA 1
ATOM 588 C C . GLY A 1 70 ? -7.313 -8.596 6.108 1.00 90.38 70 GLY A C 1
ATOM 589 O O . GLY A 1 70 ? -7.811 -9.493 5.429 1.00 90.38 70 GLY A O 1
ATOM 590 N N . THR A 1 71 ? -7.558 -7.305 5.860 1.00 92.00 71 THR A N 1
ATOM 591 C CA . THR A 1 71 ? -8.384 -6.873 4.727 1.00 92.00 71 THR A CA 1
ATOM 592 C C . THR A 1 71 ? -7.637 -7.100 3.416 1.00 92.00 71 THR A C 1
ATOM 594 O O . THR A 1 71 ? -6.460 -6.753 3.281 1.00 92.00 71 THR A O 1
ATOM 597 N N . VAL A 1 72 ? -8.328 -7.679 2.432 1.00 91.31 72 VAL A N 1
ATOM 598 C CA . VAL A 1 72 ? -7.832 -7.794 1.058 1.00 91.31 72 VAL A CA 1
ATOM 599 C C . VAL A 1 72 ? -8.266 -6.558 0.290 1.00 91.31 72 VAL A C 1
ATOM 601 O O . VAL A 1 72 ? -9.459 -6.296 0.153 1.00 91.31 72 VAL A O 1
ATOM 604 N N . VAL A 1 73 ? -7.292 -5.806 -0.211 1.00 88.88 73 VAL A N 1
ATOM 605 C CA . VAL A 1 73 ? -7.529 -4.631 -1.050 1.00 88.88 73 VAL A CA 1
ATOM 606 C C . VAL A 1 73 ? -7.099 -4.915 -2.481 1.00 88.88 73 VAL A C 1
ATOM 608 O O . VAL A 1 73 ? -6.133 -5.646 -2.721 1.00 88.88 73 VAL A O 1
ATOM 611 N N . GLU A 1 74 ? -7.800 -4.324 -3.444 1.00 91.31 74 GLU A N 1
ATOM 612 C CA . GLU A 1 74 ? -7.326 -4.286 -4.825 1.00 91.31 74 GLU A CA 1
ATOM 613 C C . GLU A 1 74 ? -6.130 -3.334 -4.894 1.00 91.31 74 GLU A C 1
ATOM 615 O O . GLU A 1 74 ? -6.268 -2.111 -4.846 1.00 91.31 74 GLU A O 1
ATOM 620 N N . TRP A 1 75 ? -4.921 -3.898 -4.916 1.00 89.25 75 TRP A N 1
ATOM 621 C CA . TRP A 1 75 ? -3.704 -3.105 -4.992 1.00 89.25 75 TRP A CA 1
ATOM 622 C C . TRP A 1 75 ? -3.376 -2.805 -6.448 1.00 89.25 75 TRP A C 1
ATOM 624 O O . TRP A 1 75 ? -3.045 -3.710 -7.221 1.00 89.25 75 TRP A O 1
ATOM 634 N N . HIS A 1 76 ? -3.425 -1.522 -6.796 1.00 91.19 76 HIS A N 1
ATOM 635 C CA . HIS A 1 76 ? -3.055 -1.029 -8.114 1.00 91.19 76 HIS A CA 1
ATOM 636 C C . HIS A 1 76 ? -1.643 -0.450 -8.081 1.00 91.19 76 HIS A C 1
ATOM 638 O O . HIS A 1 76 ? -1.345 0.447 -7.291 1.00 91.19 76 HIS A O 1
ATOM 644 N N . SER A 1 77 ? -0.765 -0.934 -8.955 1.00 89.00 77 SER A N 1
ATOM 645 C CA . SER A 1 77 ? 0.560 -0.347 -9.148 1.00 89.00 77 SER A CA 1
ATOM 646 C C . SER A 1 77 ? 0.887 -0.186 -10.626 1.00 89.00 77 SER A C 1
ATOM 648 O O . SER A 1 77 ? 0.476 -0.978 -11.472 1.00 89.00 77 SER A O 1
ATOM 650 N N . VAL A 1 78 ? 1.641 0.864 -10.942 1.00 91.50 78 VAL A N 1
ATOM 651 C CA . VAL A 1 78 ? 2.109 1.158 -12.297 1.00 91.50 78 VAL A CA 1
ATOM 652 C C . VAL A 1 78 ? 3.628 1.165 -12.262 1.00 91.50 78 VAL A C 1
ATOM 654 O O . VAL A 1 78 ? 4.231 1.916 -11.499 1.00 91.50 78 VAL A O 1
ATOM 657 N N . SER A 1 79 ? 4.252 0.302 -13.058 1.00 90.75 79 SER A N 1
ATOM 658 C CA . SER A 1 79 ? 5.709 0.218 -13.170 1.00 90.75 79 SER A CA 1
ATOM 659 C C . SER A 1 79 ? 6.159 0.652 -14.556 1.00 90.75 79 SER A C 1
ATOM 661 O O . SER A 1 79 ? 5.610 0.206 -15.565 1.00 90.75 79 SER A O 1
ATOM 663 N N . LEU A 1 80 ? 7.190 1.495 -14.603 1.00 92.31 80 LEU A N 1
ATOM 664 C CA . LEU A 1 80 ? 7.880 1.879 -15.828 1.00 92.31 80 LEU A CA 1
ATOM 665 C C . LEU A 1 80 ? 9.174 1.072 -15.947 1.00 92.31 80 LEU A C 1
ATOM 667 O O . LEU A 1 80 ? 10.085 1.215 -15.135 1.00 92.31 80 LEU A O 1
ATOM 671 N N . PHE A 1 81 ? 9.269 0.258 -16.989 1.00 91.62 81 PHE A N 1
ATOM 672 C CA . PHE A 1 81 ? 10.490 -0.443 -17.363 1.00 91.62 81 PHE A CA 1
ATOM 673 C C . PHE A 1 81 ? 11.156 0.311 -18.507 1.00 91.62 81 PHE A C 1
ATOM 675 O O . PHE A 1 81 ? 10.524 0.578 -19.528 1.00 91.62 81 PHE A O 1
ATOM 682 N N . MET A 1 82 ? 12.434 0.649 -18.358 1.00 91.25 82 MET A N 1
ATOM 683 C CA . MET A 1 82 ? 13.207 1.333 -19.395 1.00 91.25 82 MET A CA 1
ATOM 684 C C . MET A 1 82 ? 14.447 0.516 -19.730 1.00 91.25 82 MET A C 1
ATOM 686 O O . MET A 1 82 ? 15.170 0.079 -18.839 1.00 91.25 82 MET A O 1
ATOM 690 N N . GLN A 1 83 ? 14.707 0.337 -21.022 1.00 89.75 83 GLN A N 1
ATOM 691 C CA . GLN A 1 83 ? 15.988 -0.147 -21.512 1.00 89.75 83 GLN A CA 1
ATOM 692 C C . GLN A 1 83 ? 16.773 1.039 -22.052 1.00 89.75 83 GLN A C 1
ATOM 694 O O . GLN A 1 83 ? 16.311 1.744 -22.953 1.00 89.75 83 GLN A O 1
ATOM 699 N N . LEU A 1 84 ? 17.970 1.224 -21.510 1.00 91.00 84 LEU A N 1
ATOM 700 C CA . LEU A 1 84 ? 18.856 2.328 -21.843 1.00 91.00 84 LEU A CA 1
ATOM 701 C C . LEU A 1 84 ? 20.167 1.787 -22.431 1.00 91.00 84 LEU A C 1
ATOM 703 O O . LEU A 1 84 ? 20.583 0.681 -22.085 1.00 91.00 84 LEU A O 1
ATOM 707 N N . ASN A 1 85 ? 20.833 2.565 -23.282 1.00 86.94 85 ASN A N 1
ATOM 708 C CA . ASN A 1 85 ? 22.272 2.418 -23.528 1.00 86.94 85 ASN A CA 1
ATOM 709 C C . ASN A 1 85 ? 22.986 3.743 -23.281 1.00 86.94 85 ASN A C 1
ATOM 711 O O . ASN A 1 85 ? 22.354 4.799 -23.281 1.00 86.94 85 ASN A O 1
ATOM 715 N N . GLN A 1 86 ? 24.294 3.681 -23.070 1.00 80.31 86 GLN A N 1
ATOM 716 C CA . GLN A 1 86 ? 25.130 4.870 -23.147 1.00 80.31 86 GLN A CA 1
ATOM 717 C C . GLN A 1 86 ? 25.474 5.131 -24.612 1.00 80.31 86 GLN A C 1
ATOM 719 O O . GLN A 1 86 ? 25.729 4.184 -25.362 1.00 80.31 86 GLN A O 1
ATOM 724 N N . LYS A 1 87 ? 25.414 6.405 -25.003 1.00 66.12 87 LYS A N 1
ATOM 725 C CA . LYS A 1 87 ? 25.891 6.878 -26.303 1.00 66.12 87 LYS A CA 1
ATOM 726 C C . LYS A 1 87 ? 27.407 6.815 -26.404 1.00 66.12 87 LYS A C 1
ATOM 728 O O . LYS A 1 87 ? 28.069 7.104 -25.383 1.00 66.12 87 LYS A O 1
#

Radius of gyration: 19.14 Å; chains: 1; bounding box: 36×26×49 Å